Protein AF-A0A819Q611-F1 (afdb_monomer)

Solvent-accessible surface area (backbone atoms only — not comparable to full-atom values): 4409 Å² total; per-residue (Å²): 130,83,85,69,56,70,40,81,41,71,37,83,95,54,80,42,74,49,70,41,57,61,76,59,38,63,42,64,83,80,41,94,64,59,90,56,45,49,48,31,36,30,91,89,70,83,44,71,50,74,50,70,73,75,83,87,67,90,92,52,54,80,91,69,59,129

Secondary structure (DSSP, 8-state):
---PPEEEEEEGGGTEEEEEETTEEEGGGTS---TTEEEEEETTT--EEEEE--PPPTT--GGG--

Radius of gyration: 14.16 Å; Cα contacts (8 Å, |Δi|>4): 77; chains: 1; bounding box: 36×23×36 Å

Nearest PDB structures (foldseek):
  5yfg-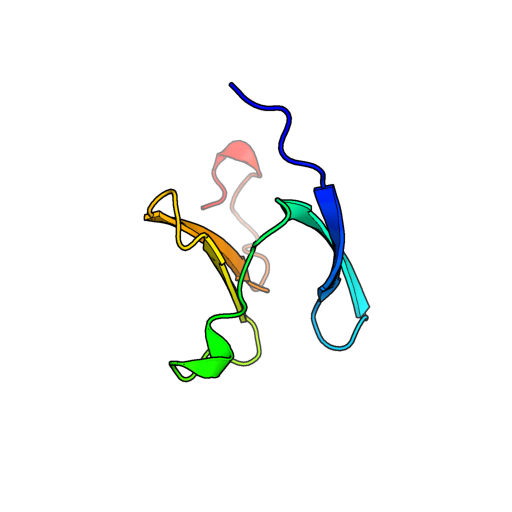assembly1_A  TM=8.324E-01  e=3.500E-04  Homo sapiens
  1eq6-assembly1_A  TM=8.590E-01  e=1.400E-03  Saccharomyces cerevisiae
  1jhs-assembly1_A  TM=8.519E-01  e=2.177E-03  Saccharomyces cerevisiae
  7ae7-assembly1_e  TM=5.775E-01  e=1.967E+00  Sedimentibacter hydroxybenzoicus
  2lnh-assembly1_B  TM=4.082E-01  e=5.393E+00  Homo sapiens

Sequence (66 aa):
LLDIPLIKRPLFGGAIQDFLPDGAIDAISIRLVPNNQEVFMHAESDQSIIVEILERVDEVSDENSI

pLDDT: mean 91.55, std 8.36, range [50.06, 97.75]

Structure (mmCIF, N/CA/C/O backbone):
data_AF-A0A819Q611-F1
#
_entry.id   AF-A0A819Q611-F1
#
loop_
_atom_site.group_PDB
_atom_site.id
_atom_site.type_symbol
_atom_site.label_atom_id
_atom_site.label_alt_id
_atom_site.label_comp_id
_atom_site.label_asym_id
_atom_site.label_entity_id
_atom_site.label_seq_id
_atom_site.pdbx_PDB_ins_code
_atom_site.Cartn_x
_atom_site.Cartn_y
_atom_site.Cartn_z
_atom_site.occupancy
_atom_site.B_iso_or_equiv
_atom_site.auth_seq_id
_atom_site.auth_comp_id
_atom_site.auth_asym_id
_atom_site.auth_atom_id
_atom_site.pdbx_PDB_model_num
ATOM 1 N N . LEU A 1 1 ? 2.678 7.895 22.478 1.00 50.06 1 LEU A N 1
ATOM 2 C CA . LEU A 1 1 ? 1.881 7.584 21.275 1.00 50.06 1 LEU A CA 1
ATOM 3 C C . LEU A 1 1 ? 1.350 6.181 21.482 1.00 50.06 1 LEU A C 1
ATOM 5 O O . LEU A 1 1 ? 2.126 5.362 21.947 1.00 50.06 1 LEU A O 1
ATOM 9 N N . LEU A 1 2 ? 0.055 5.942 21.283 1.00 59.25 2 LEU A N 1
ATOM 10 C CA . LEU A 1 2 ? -0.512 4.600 21.433 1.00 59.25 2 LEU A CA 1
ATOM 11 C C . LEU A 1 2 ? 0.184 3.650 20.451 1.00 59.25 2 LEU A C 1
ATOM 13 O O . LEU A 1 2 ? 0.347 4.006 19.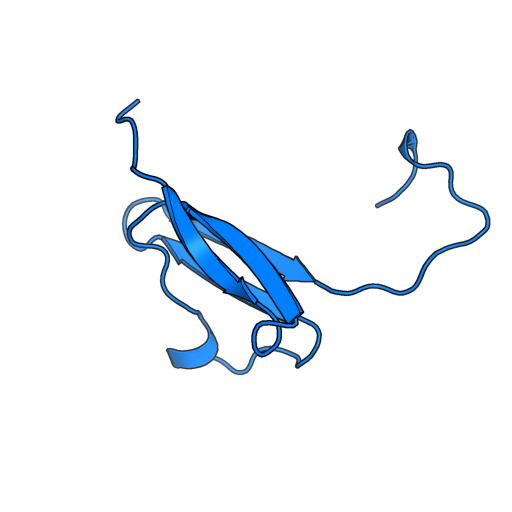285 1.00 59.25 2 LEU A O 1
ATOM 17 N N . ASP A 1 3 ? 0.598 2.480 20.932 1.00 79.75 3 ASP A N 1
ATOM 18 C CA . ASP A 1 3 ? 1.080 1.385 20.092 1.00 79.75 3 ASP A CA 1
ATOM 19 C C . ASP A 1 3 ? -0.113 0.856 19.285 1.00 79.75 3 ASP A C 1
ATOM 21 O O . ASP A 1 3 ? -0.816 -0.059 19.717 1.00 79.75 3 ASP A O 1
ATOM 25 N N . ILE A 1 4 ? -0.409 1.496 18.149 1.00 81.69 4 ILE A N 1
ATOM 26 C CA . ILE A 1 4 ? -1.445 1.024 17.229 1.00 81.69 4 ILE A CA 1
ATOM 27 C C . ILE A 1 4 ? -0.981 -0.342 16.706 1.00 81.69 4 ILE A C 1
ATOM 29 O O . ILE A 1 4 ? 0.117 -0.427 16.144 1.00 81.69 4 ILE A O 1
ATOM 33 N N . PRO A 1 5 ? -1.766 -1.418 16.897 1.00 92.25 5 PRO A N 1
ATOM 34 C CA . PRO A 1 5 ? -1.395 -2.734 16.406 1.00 92.25 5 PRO A CA 1
ATOM 35 C C . PRO A 1 5 ? -1.191 -2.710 14.895 1.00 92.25 5 PRO A C 1
ATOM 37 O O . PRO A 1 5 ? -1.890 -2.003 14.172 1.00 92.25 5 PRO A O 1
ATOM 40 N N . LEU A 1 6 ? -0.259 -3.522 14.411 1.00 94.19 6 LEU A N 1
ATOM 41 C CA . LEU A 1 6 ? -0.076 -3.718 12.983 1.00 94.19 6 LEU A CA 1
ATOM 42 C C . LEU A 1 6 ? -0.823 -4.970 12.523 1.00 94.19 6 LEU A C 1
ATOM 44 O O . LEU A 1 6 ? -0.647 -6.056 13.079 1.00 94.19 6 LEU A O 1
ATOM 48 N N . ILE A 1 7 ? -1.631 -4.824 11.478 1.00 95.19 7 ILE A N 1
ATOM 49 C CA . ILE A 1 7 ? -2.423 -5.890 10.876 1.00 95.19 7 ILE A CA 1
ATOM 50 C C . ILE A 1 7 ? -1.829 -6.262 9.524 1.00 95.19 7 ILE A C 1
ATOM 52 O O . ILE A 1 7 ? -1.571 -5.426 8.659 1.00 95.19 7 ILE A O 1
ATOM 56 N N . LYS A 1 8 ? -1.641 -7.564 9.339 1.00 96.75 8 LYS A N 1
ATOM 57 C CA . LYS A 1 8 ? -1.126 -8.156 8.112 1.00 96.75 8 LYS A CA 1
ATOM 58 C C . LYS A 1 8 ? -2.134 -7.999 6.969 1.00 96.75 8 LYS A C 1
ATOM 60 O O . LYS A 1 8 ? -3.269 -8.461 7.087 1.00 96.75 8 LYS A O 1
ATOM 65 N N . ARG A 1 9 ? -1.715 -7.405 5.852 1.00 96.31 9 ARG A N 1
ATOM 66 C CA . ARG A 1 9 ? -2.559 -7.092 4.694 1.00 96.31 9 ARG A CA 1
ATOM 67 C C . ARG A 1 9 ? -1.937 -7.641 3.398 1.00 96.31 9 ARG A C 1
ATOM 69 O O . ARG A 1 9 ? -0.763 -7.376 3.140 1.00 96.31 9 ARG A O 1
ATOM 76 N N . PRO A 1 10 ? -2.684 -8.414 2.584 1.00 97.25 10 PRO A N 1
ATOM 77 C CA . PRO A 1 10 ? -2.268 -8.732 1.221 1.00 97.25 10 PRO A CA 1
ATOM 78 C C . PRO A 1 10 ? -2.447 -7.507 0.318 1.00 97.25 10 PRO A C 1
ATOM 80 O O . PRO A 1 10 ? -3.490 -6.861 0.388 1.00 97.25 10 PRO A O 1
ATOM 83 N N . LEU A 1 11 ? -1.461 -7.246 -0.537 1.00 97.19 11 LEU A N 1
ATOM 84 C CA . LEU A 1 11 ? -1.473 -6.193 -1.551 1.00 97.19 11 LEU A CA 1
ATOM 85 C C . LEU A 1 11 ? -1.358 -6.821 -2.949 1.00 97.19 11 LEU A C 1
ATOM 87 O O . LEU A 1 11 ? -0.784 -7.903 -3.121 1.00 97.19 11 LEU A O 1
ATOM 91 N N . PHE A 1 12 ? -1.908 -6.150 -3.953 1.00 96.94 12 PHE A N 1
ATOM 92 C CA . PHE A 1 12 ? -1.887 -6.495 -5.374 1.00 96.94 12 PHE A CA 1
ATOM 93 C C . PHE A 1 12 ? -2.324 -7.941 -5.628 1.00 96.94 12 PHE A C 1
ATOM 95 O O . PHE A 1 12 ? -1.579 -8.772 -6.151 1.00 96.94 12 PHE A O 1
ATOM 102 N N . GLY A 1 13 ? -3.534 -8.278 -5.171 1.00 94.50 13 GLY A N 1
ATOM 103 C CA . GLY A 1 13 ? -4.081 -9.635 -5.285 1.00 94.50 13 GLY A CA 1
ATOM 104 C C . GLY A 1 13 ? -3.358 -10.681 -4.425 1.00 94.50 13 GLY A C 1
ATOM 105 O O . GLY A 1 13 ? -3.530 -11.877 -4.650 1.00 94.50 13 GLY A O 1
ATOM 106 N N . GLY A 1 14 ? -2.555 -10.247 -3.447 1.00 97.00 14 GLY A N 1
ATOM 107 C CA . GLY A 1 14 ? -1.793 -11.112 -2.545 1.00 97.00 14 GLY A CA 1
ATOM 108 C C . GLY A 1 14 ? -0.398 -11.487 -3.042 1.00 97.00 14 GLY A C 1
ATOM 109 O O . GLY A 1 14 ? 0.254 -12.319 -2.415 1.00 97.00 14 GLY A O 1
ATOM 110 N N . ALA A 1 15 ? 0.074 -10.886 -4.137 1.00 97.75 15 ALA A N 1
ATOM 111 C CA . ALA A 1 15 ? 1.451 -11.059 -4.600 1.00 97.75 15 ALA A CA 1
ATOM 112 C C . ALA A 1 15 ? 2.468 -10.393 -3.656 1.00 97.75 15 ALA A C 1
ATOM 114 O O . ALA A 1 15 ? 3.590 -10.877 -3.510 1.00 97.75 15 ALA A O 1
ATOM 115 N N . ILE A 1 16 ? 2.061 -9.301 -3.003 1.00 97.75 16 ILE A N 1
ATOM 116 C CA . ILE A 1 16 ? 2.829 -8.582 -1.985 1.00 97.75 16 ILE A CA 1
ATOM 117 C C . ILE A 1 16 ? 2.063 -8.660 -0.663 1.00 97.75 16 ILE A C 1
ATOM 119 O O . ILE A 1 16 ? 0.847 -8.854 -0.627 1.00 97.75 16 ILE A O 1
ATOM 123 N N . GLN A 1 17 ? 2.777 -8.545 0.450 1.00 96.94 17 GLN A N 1
ATOM 124 C CA . GLN A 1 17 ? 2.182 -8.579 1.772 1.00 96.94 17 GLN A CA 1
ATOM 125 C C . GLN A 1 17 ? 2.944 -7.655 2.708 1.00 96.94 17 GLN A C 1
ATOM 127 O O . GLN A 1 17 ? 4.169 -7.733 2.775 1.00 96.94 17 GLN A O 1
ATOM 132 N N . ASP A 1 18 ? 2.205 -6.854 3.464 1.00 96.06 18 ASP A N 1
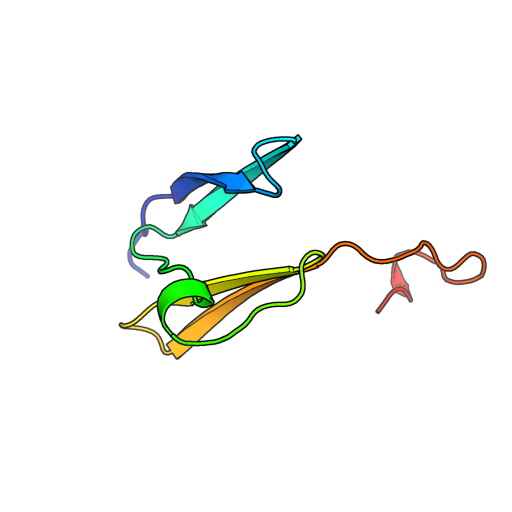ATOM 133 C CA . ASP A 1 18 ? 2.776 -5.911 4.419 1.00 96.06 18 ASP A CA 1
ATOM 134 C C . ASP A 1 18 ? 1.931 -5.832 5.700 1.00 96.06 18 ASP A C 1
ATOM 136 O O . ASP A 1 18 ? 0.905 -6.505 5.838 1.00 96.06 18 ASP A O 1
ATOM 140 N N . PHE A 1 19 ? 2.383 -5.043 6.662 1.00 96.06 19 PHE A N 1
ATOM 141 C CA . PHE A 1 19 ? 1.731 -4.762 7.926 1.00 96.06 19 PHE A CA 1
ATOM 142 C C . PHE A 1 19 ? 1.299 -3.297 7.959 1.00 96.06 19 PHE A C 1
ATOM 144 O O . PHE A 1 19 ? 2.132 -2.397 7.962 1.00 96.06 19 PHE A O 1
ATOM 151 N N . LEU A 1 20 ? -0.009 -3.055 8.015 1.00 94.12 20 LEU A N 1
ATOM 152 C CA . LE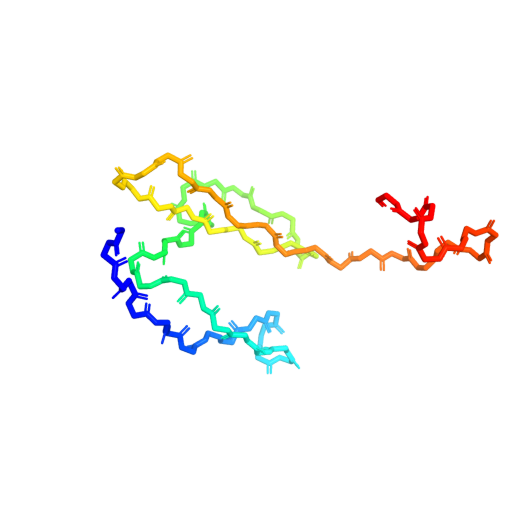U A 1 20 ? -0.568 -1.706 8.098 1.00 94.12 20 LEU A CA 1
ATOM 153 C C . LEU A 1 20 ? -1.077 -1.425 9.515 1.00 94.12 20 LEU A C 1
ATOM 155 O O . LEU A 1 20 ? -1.496 -2.366 10.192 1.00 94.12 20 LEU A O 1
ATOM 159 N N . PRO A 1 21 ? -1.088 -0.159 9.966 1.00 93.19 21 PRO A N 1
ATOM 160 C CA . PRO A 1 21 ? -1.772 0.218 11.196 1.00 93.19 21 PRO A CA 1
ATOM 161 C C . PRO A 1 21 ? -3.218 -0.281 11.196 1.00 93.19 21 PRO A C 1
ATOM 163 O O . PRO A 1 21 ? -3.916 -0.204 10.178 1.00 93.19 21 PRO A O 1
ATOM 166 N N . ASP A 1 22 ? -3.660 -0.805 12.335 1.00 92.31 22 ASP A N 1
ATOM 167 C CA . ASP A 1 22 ? -5.057 -1.163 12.531 1.00 92.31 22 ASP A CA 1
ATOM 168 C C . ASP A 1 22 ? -5.966 0.045 12.262 1.00 92.31 22 ASP A C 1
ATOM 170 O O . ASP A 1 22 ? -5.569 1.196 12.441 1.00 92.31 22 ASP A O 1
ATOM 174 N N . GLY A 1 23 ? -7.173 -0.214 11.762 1.00 91.44 23 GLY A N 1
ATOM 175 C CA . GLY A 1 23 ? -8.100 0.845 11.352 1.00 91.44 23 GLY A CA 1
ATOM 176 C C . GLY A 1 23 ? -7.799 1.499 9.996 1.00 91.44 23 GLY A C 1
ATOM 177 O O . GLY A 1 23 ? -8.555 2.373 9.576 1.00 91.44 23 GLY A O 1
ATOM 178 N N . ALA A 1 24 ? -6.759 1.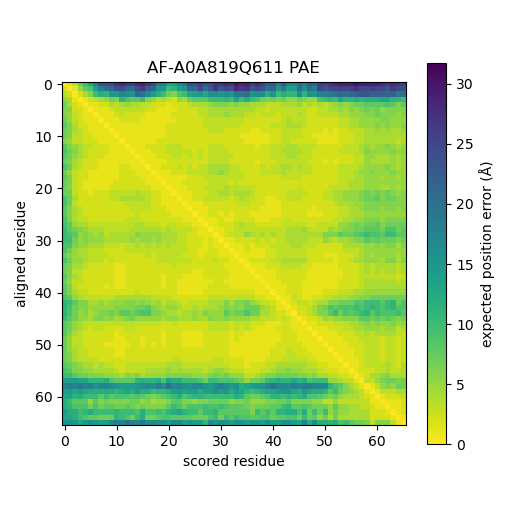075 9.267 1.00 93.75 24 ALA A N 1
ATOM 179 C CA . ALA A 1 24 ? -6.531 1.508 7.887 1.00 93.75 24 ALA A CA 1
ATOM 180 C C . ALA A 1 24 ? -7.665 1.035 6.946 1.00 93.75 24 ALA A C 1
ATOM 182 O O . ALA A 1 24 ? -7.901 -0.168 6.774 1.00 93.75 24 ALA A O 1
ATOM 183 N N . ILE A 1 25 ? -8.355 1.993 6.321 1.00 94.25 25 ILE A N 1
ATOM 184 C CA . ILE A 1 25 ? -9.488 1.791 5.408 1.00 94.25 25 ILE A CA 1
ATOM 185 C C . ILE A 1 25 ? -9.010 1.933 3.965 1.00 94.25 25 ILE A C 1
ATOM 187 O O . ILE A 1 25 ? -8.337 2.903 3.628 1.00 94.25 25 ILE A O 1
ATOM 191 N N . ASP A 1 26 ? -9.401 0.997 3.104 1.00 95.31 26 ASP A N 1
ATOM 192 C CA . ASP A 1 26 ? -9.106 1.054 1.672 1.00 95.31 26 ASP A CA 1
ATOM 193 C C . ASP A 1 26 ? -9.928 2.156 0.976 1.00 95.31 26 ASP A C 1
ATOM 195 O O . ASP A 1 26 ? -11.169 2.173 1.017 1.00 95.31 26 ASP A O 1
ATOM 199 N N . ALA A 1 27 ? -9.228 3.082 0.320 1.00 95.75 27 ALA A N 1
ATOM 200 C CA . ALA A 1 27 ? -9.819 4.213 -0.379 1.00 95.75 27 ALA A CA 1
ATOM 201 C C . ALA A 1 27 ? -10.570 3.813 -1.659 1.00 95.75 27 ALA A C 1
ATOM 203 O O . ALA A 1 27 ? -11.357 4.619 -2.163 1.00 95.75 27 ALA A O 1
ATOM 204 N N . ILE A 1 28 ? -10.403 2.584 -2.164 1.00 93.75 28 ILE A N 1
ATOM 205 C CA . ILE A 1 28 ? -11.162 2.086 -3.321 1.00 93.75 28 ILE A CA 1
ATOM 206 C C . ILE A 1 28 ? -12.678 2.108 -3.077 1.00 93.75 28 ILE A C 1
ATOM 208 O O . ILE A 1 28 ? -13.472 2.227 -4.008 1.00 93.75 28 ILE A O 1
ATOM 212 N N . SER A 1 29 ? -13.088 2.040 -1.807 1.00 91.38 29 SER A N 1
ATOM 213 C CA . SER A 1 29 ? -14.491 2.110 -1.391 1.00 91.38 29 SER A CA 1
ATOM 214 C C . SER A 1 29 ? -15.150 3.470 -1.658 1.00 91.38 29 SER A C 1
ATOM 216 O O . SER A 1 29 ? -16.377 3.550 -1.706 1.00 91.38 29 SER A O 1
ATOM 218 N N . ILE A 1 30 ? -14.358 4.532 -1.846 1.00 91.75 30 ILE A N 1
ATOM 219 C CA . ILE A 1 30 ? -14.850 5.912 -1.972 1.00 91.75 30 ILE A CA 1
ATOM 220 C C . ILE A 1 30 ? -14.378 6.626 -3.243 1.00 91.75 30 ILE A C 1
ATOM 222 O O . ILE A 1 30 ? -14.973 7.631 -3.633 1.00 91.75 30 ILE A O 1
ATOM 226 N N . ARG A 1 31 ? -13.317 6.138 -3.897 1.00 92.94 31 ARG A N 1
ATOM 227 C CA . ARG A 1 31 ? -12.801 6.692 -5.153 1.00 92.94 31 ARG A CA 1
ATOM 228 C C . ARG A 1 31 ? -12.155 5.609 -6.010 1.00 92.94 31 ARG A C 1
ATOM 230 O O . ARG A 1 31 ? -11.688 4.599 -5.501 1.00 92.94 31 ARG A O 1
ATOM 237 N N . LEU A 1 32 ? -12.054 5.866 -7.310 1.00 96.56 32 LEU A N 1
ATOM 238 C CA . LEU A 1 32 ? -11.246 5.031 -8.197 1.00 96.56 32 LEU A CA 1
ATOM 239 C C . LEU A 1 32 ? -9.756 5.202 -7.867 1.00 96.56 32 LEU A C 1
ATOM 241 O O . LEU A 1 32 ? -9.272 6.329 -7.735 1.00 96.56 32 LEU A O 1
ATOM 245 N N . VAL A 1 33 ? -9.046 4.079 -7.762 1.00 96.44 33 VAL A N 1
ATOM 246 C CA . VAL A 1 33 ? -7.598 4.000 -7.532 1.00 96.44 33 VAL A CA 1
ATOM 247 C C . VAL A 1 33 ? -6.963 3.304 -8.746 1.00 96.44 33 VAL A C 1
ATOM 249 O O . VAL A 1 33 ? -7.536 2.325 -9.229 1.00 96.44 33 VAL A O 1
ATOM 252 N N . PRO A 1 34 ? -5.842 3.809 -9.297 1.00 96.94 34 PRO A N 1
ATOM 253 C CA . PRO A 1 34 ? -5.122 3.134 -10.376 1.00 96.94 34 PRO A CA 1
ATOM 254 C C . PRO A 1 34 ? -4.715 1.705 -9.998 1.00 96.94 34 PRO A C 1
ATOM 256 O O . PRO A 1 34 ? -4.369 1.442 -8.855 1.00 96.94 34 PRO A O 1
ATOM 259 N N . ASN A 1 35 ? -4.694 0.784 -10.962 1.00 95.06 35 ASN A N 1
ATOM 260 C CA . ASN A 1 35 ? -4.424 -0.636 -10.687 1.00 95.06 35 ASN A CA 1
ATOM 261 C C . ASN A 1 35 ? -3.017 -0.917 -10.128 1.00 95.06 35 ASN A C 1
ATOM 263 O O . ASN A 1 35 ? -2.803 -1.956 -9.511 1.00 95.06 35 ASN A O 1
ATOM 267 N N . ASN A 1 36 ? -2.048 -0.035 -10.389 1.00 97.31 36 ASN A N 1
ATOM 268 C CA . ASN A 1 36 ? -0.688 -0.128 -9.858 1.00 97.31 36 ASN A CA 1
ATOM 269 C C . ASN A 1 36 ? -0.552 0.517 -8.468 1.00 97.31 36 ASN A C 1
ATOM 271 O O . ASN A 1 36 ? 0.559 0.569 -7.946 1.00 97.31 36 ASN A O 1
ATOM 275 N N . GLN A 1 37 ? -1.652 1.003 -7.883 1.00 97.69 37 GLN A N 1
ATOM 276 C CA . GLN A 1 37 ? -1.691 1.643 -6.575 1.00 97.69 37 GLN A C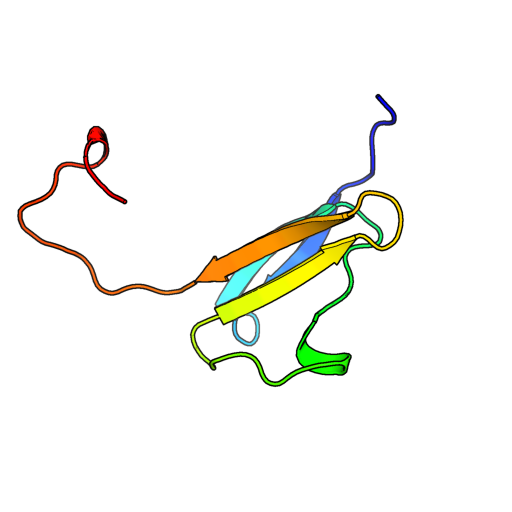A 1
ATOM 277 C C . GLN A 1 37 ? -2.647 0.924 -5.620 1.00 97.69 37 GLN A C 1
ATOM 279 O O . GLN A 1 37 ? -3.724 0.473 -6.006 1.00 97.69 37 GLN A O 1
ATOM 284 N N . GLU A 1 38 ? -2.289 0.921 -4.341 1.00 97.75 38 GLU A N 1
ATOM 285 C CA . GLU A 1 38 ? -3.203 0.662 -3.232 1.00 97.75 38 GLU A CA 1
ATOM 286 C C . GLU A 1 38 ? -3.130 1.821 -2.241 1.00 97.75 38 GLU A C 1
ATOM 288 O O . GLU A 1 38 ? -2.047 2.279 -1.874 1.00 97.75 38 GLU A O 1
ATOM 293 N N . VAL A 1 39 ? -4.293 2.336 -1.841 1.00 97.00 39 VAL A N 1
ATOM 294 C CA . VAL A 1 39 ? -4.403 3.570 -1.056 1.00 97.00 39 VAL A CA 1
ATOM 295 C C . VAL A 1 39 ? -5.226 3.293 0.190 1.00 97.00 39 VAL A C 1
ATOM 297 O O . VAL A 1 39 ? -6.395 2.926 0.099 1.00 97.00 39 VAL A O 1
ATOM 300 N N . PHE A 1 40 ? -4.633 3.539 1.352 1.00 96.12 40 PHE A N 1
ATOM 301 C CA . PHE A 1 40 ? -5.258 3.363 2.654 1.00 96.12 40 PHE A CA 1
ATOM 302 C C . PHE A 1 40 ? -5.312 4.685 3.413 1.00 96.12 40 PHE A C 1
ATOM 304 O O . PHE A 1 40 ? -4.395 5.501 3.332 1.00 96.12 40 PHE A O 1
ATOM 311 N N . MET A 1 41 ? -6.377 4.897 4.177 1.00 94.94 41 MET A N 1
ATOM 312 C CA . MET A 1 41 ? -6.587 6.101 4.979 1.00 94.94 41 MET A CA 1
ATOM 313 C C . MET A 1 41 ? -6.982 5.724 6.402 1.00 94.94 41 MET A C 1
ATOM 315 O O . MET A 1 41 ? -7.696 4.743 6.610 1.00 94.94 41 MET A O 1
ATOM 319 N N . HIS A 1 42 ? -6.563 6.525 7.375 1.00 93.00 42 HIS A N 1
ATOM 320 C CA . HIS A 1 42 ? -6.956 6.363 8.766 1.00 93.00 42 HIS A CA 1
ATOM 321 C C . HIS A 1 42 ? -7.946 7.463 9.159 1.00 93.00 42 HIS A C 1
ATOM 323 O O . HIS A 1 42 ? -7.608 8.647 9.158 1.00 93.00 42 HIS A O 1
ATOM 329 N N . ALA A 1 43 ? -9.175 7.073 9.501 1.00 85.69 43 ALA A N 1
ATOM 330 C CA . ALA A 1 43 ? -10.275 8.014 9.725 1.00 85.69 43 ALA A CA 1
ATOM 331 C C . ALA A 1 43 ? -10.062 8.954 10.925 1.00 85.69 43 ALA A C 1
ATOM 333 O O . ALA A 1 43 ? -10.662 10.022 10.975 1.00 85.69 43 ALA A O 1
ATOM 334 N N . GLU A 1 44 ? -9.233 8.560 11.896 1.00 86.38 44 GLU A N 1
ATOM 335 C CA . GLU A 1 44 ? -9.048 9.323 13.138 1.00 86.38 44 GLU A CA 1
ATOM 336 C C . GLU A 1 44 ? -7.841 10.269 13.117 1.00 86.38 44 GLU A C 1
ATOM 338 O O . GLU A 1 44 ? -7.741 11.138 13.980 1.00 86.38 44 GLU A O 1
ATOM 343 N N . SER A 1 45 ? -6.898 10.090 12.184 1.00 86.56 45 SER A N 1
ATOM 344 C CA . SER A 1 45 ? -5.598 10.783 12.227 1.00 86.56 45 SER A CA 1
ATOM 345 C C . SER A 1 45 ? -5.262 11.582 10.968 1.00 86.56 45 SER A C 1
ATOM 347 O O . SER A 1 45 ? -4.148 12.094 10.879 1.00 86.56 45 SER A O 1
ATOM 349 N N . ASP A 1 46 ? -6.183 11.682 10.002 1.00 87.31 46 ASP A N 1
ATOM 350 C CA . ASP A 1 46 ? -5.959 12.278 8.670 1.00 87.31 46 ASP A CA 1
ATOM 351 C C . ASP A 1 46 ? -4.721 11.714 7.932 1.00 87.31 46 ASP A C 1
ATOM 353 O O . ASP A 1 46 ? -4.235 12.283 6.953 1.00 87.31 46 ASP A O 1
ATOM 357 N N . GLN A 1 47 ? -4.192 10.572 8.382 1.00 92.50 47 GLN A N 1
ATOM 358 C CA . GLN A 1 47 ? -3.033 9.918 7.783 1.00 92.50 47 GLN A CA 1
ATOM 359 C C . GLN A 1 47 ? -3.459 9.007 6.637 1.00 92.50 47 GLN A C 1
ATOM 361 O O . GLN A 1 47 ? -4.526 8.388 6.661 1.00 92.50 47 GLN A O 1
ATOM 366 N N . SER A 1 48 ? -2.583 8.882 5.643 1.00 94.38 48 SER A N 1
ATOM 367 C CA . SER A 1 48 ? -2.758 7.953 4.532 1.00 94.38 48 SER A CA 1
ATOM 368 C C . SER A 1 48 ? -1.460 7.227 4.206 1.00 94.38 48 SER A C 1
ATOM 370 O O . SER A 1 48 ? -0.366 7.712 4.491 1.00 94.38 48 SER A O 1
ATOM 372 N N . ILE A 1 49 ? -1.612 6.038 3.632 1.00 95.50 49 ILE A N 1
ATOM 373 C CA . ILE A 1 49 ? -0.534 5.183 3.148 1.00 95.50 49 ILE A CA 1
ATOM 374 C C . ILE A 1 49 ? -0.860 4.863 1.696 1.00 95.50 49 ILE A C 1
ATOM 376 O O . ILE A 1 49 ? -1.966 4.417 1.392 1.00 95.50 49 ILE A O 1
ATOM 380 N N . ILE A 1 50 ? 0.094 5.097 0.803 1.00 96.56 50 ILE A N 1
ATOM 381 C CA . ILE A 1 50 ? -0.030 4.780 -0.618 1.00 96.56 50 ILE A CA 1
ATOM 382 C C . ILE A 1 50 ? 1.122 3.853 -0.965 1.00 96.56 50 ILE A C 1
ATOM 384 O O . ILE A 1 50 ? 2.277 4.180 -0.701 1.00 96.56 50 ILE A O 1
ATOM 388 N N . VAL A 1 51 ? 0.798 2.706 -1.549 1.00 96.94 51 VAL A N 1
ATOM 389 C CA . VAL A 1 51 ? 1.778 1.780 -2.112 1.00 96.94 51 VAL A CA 1
ATOM 390 C C . VAL A 1 51 ? 1.605 1.806 -3.620 1.00 96.94 51 VAL A C 1
ATOM 392 O O . VAL A 1 51 ? 0.507 1.560 -4.113 1.00 96.94 51 VAL A O 1
ATOM 395 N N . GLU A 1 52 ? 2.674 2.113 -4.349 1.00 97.38 52 GLU A N 1
ATOM 396 C CA . GLU A 1 52 ? 2.653 2.227 -5.805 1.00 97.38 52 GLU A CA 1
ATOM 397 C C . GLU A 1 52 ? 3.773 1.404 -6.441 1.00 97.38 52 GLU A C 1
ATOM 399 O O . GLU A 1 52 ? 4.926 1.459 -6.017 1.00 97.38 52 GLU A O 1
ATOM 404 N N . ILE A 1 53 ? 3.423 0.644 -7.478 1.00 96.88 53 ILE A N 1
ATOM 405 C CA . ILE A 1 53 ? 4.387 -0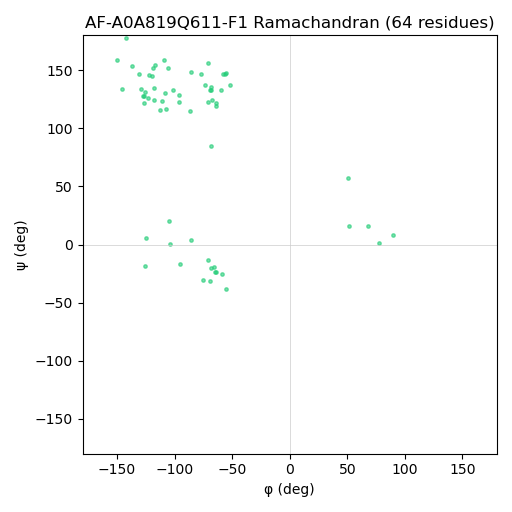.054 -8.326 1.00 96.88 53 ILE A CA 1
ATOM 406 C C . ILE A 1 53 ? 4.830 0.908 -9.429 1.00 96.88 53 ILE A C 1
ATOM 408 O O . ILE A 1 53 ? 4.027 1.296 -10.285 1.00 96.88 53 ILE A O 1
ATOM 412 N N . LEU A 1 54 ? 6.115 1.260 -9.400 1.00 94.69 54 LEU A N 1
ATOM 413 C CA . LEU A 1 54 ? 6.783 2.120 -10.374 1.00 94.69 54 LEU A CA 1
ATOM 414 C C . LEU A 1 54 ? 7.755 1.316 -11.246 1.00 94.69 54 LEU A C 1
ATOM 416 O O . LEU A 1 54 ? 8.223 0.239 -10.869 1.00 94.69 54 LEU A O 1
ATOM 420 N N . GLU A 1 55 ? 8.081 1.863 -12.414 1.00 93.69 55 GLU A N 1
ATOM 421 C CA . GLU A 1 55 ? 9.184 1.366 -13.237 1.00 93.69 55 GLU A CA 1
ATOM 422 C C . GLU A 1 55 ? 10.530 1.829 -12.666 1.00 93.69 55 GLU A C 1
ATOM 424 O O . GLU A 1 55 ? 10.650 2.919 -12.104 1.00 93.69 55 GLU A O 1
ATOM 429 N N . ARG A 1 56 ? 11.567 0.999 -12.820 1.00 90.56 56 ARG A N 1
ATOM 430 C CA . ARG A 1 56 ? 12.920 1.343 -12.376 1.00 90.56 56 ARG A CA 1
ATOM 431 C C . ARG A 1 56 ? 13.492 2.466 -13.243 1.00 90.56 56 ARG A C 1
ATOM 433 O O . ARG A 1 56 ? 13.488 2.357 -14.465 1.00 90.56 56 ARG A O 1
ATOM 440 N N . VAL A 1 57 ? 14.077 3.480 -12.608 1.00 90.69 57 VAL A N 1
ATOM 441 C CA . VAL A 1 57 ? 14.875 4.508 -13.291 1.00 90.69 57 VAL A CA 1
ATOM 442 C C . VAL A 1 57 ? 16.355 4.136 -13.208 1.00 90.69 57 VAL A C 1
ATOM 444 O O . VAL A 1 57 ? 16.887 3.921 -12.122 1.00 90.69 57 VAL A O 1
ATOM 447 N N . ASP A 1 58 ? 17.020 4.016 -14.358 1.00 84.81 58 ASP A N 1
ATOM 448 C CA . ASP A 1 58 ? 18.343 3.383 -14.424 1.00 84.81 58 ASP A CA 1
ATOM 449 C C . ASP A 1 58 ? 19.502 4.243 -13.903 1.00 84.81 58 ASP A C 1
ATOM 451 O O . ASP A 1 58 ? 20.473 3.697 -13.377 1.00 84.81 58 ASP A O 1
ATOM 455 N N . GLU A 1 59 ? 19.403 5.566 -14.026 1.00 86.38 59 GLU A N 1
ATOM 456 C CA . GLU A 1 59 ? 20.502 6.509 -13.761 1.00 86.38 59 GLU A CA 1
ATOM 457 C C . GLU A 1 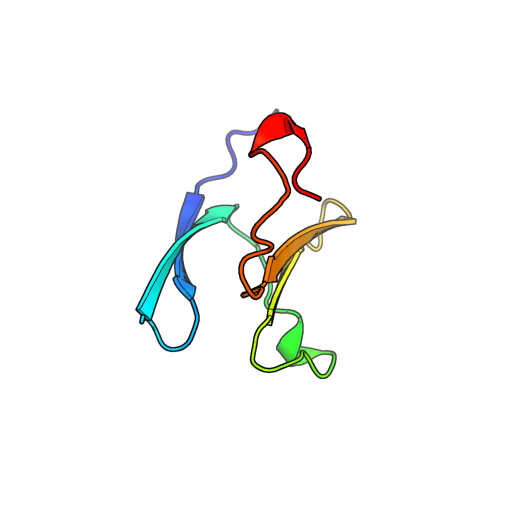59 ? 20.351 7.278 -12.441 1.00 86.38 59 GLU A C 1
ATOM 459 O O . GLU A 1 59 ? 20.957 8.331 -12.247 1.00 86.38 59 GLU A O 1
ATOM 464 N N . VAL A 1 60 ? 19.539 6.764 -11.520 1.00 88.12 60 VAL A N 1
ATOM 465 C CA . VAL A 1 60 ? 19.296 7.387 -10.219 1.00 88.12 60 VAL A CA 1
ATOM 466 C C . VAL A 1 60 ? 19.783 6.433 -9.136 1.00 88.12 60 VAL A C 1
ATOM 468 O O . VAL A 1 60 ? 19.409 5.262 -9.115 1.00 88.12 60 VAL A O 1
ATOM 471 N N . SER A 1 61 ? 20.679 6.910 -8.272 1.00 88.00 61 SER A N 1
ATOM 472 C CA . SER A 1 61 ? 21.088 6.148 -7.093 1.00 88.00 61 SER A CA 1
ATOM 473 C C . SER A 1 61 ? 19.955 6.098 -6.072 1.00 88.00 61 SER A C 1
ATOM 475 O O . SER A 1 61 ? 19.097 6.978 -6.066 1.00 88.00 61 SER A O 1
ATOM 477 N N . ASP A 1 62 ? 19.954 5.096 -5.193 1.00 86.75 62 ASP A N 1
ATOM 478 C CA . ASP A 1 62 ? 18.877 4.903 -4.214 1.00 86.75 62 ASP A CA 1
ATOM 479 C C . ASP A 1 62 ? 18.647 6.158 -3.354 1.00 86.75 62 ASP A C 1
ATOM 481 O O . ASP A 1 62 ? 17.505 6.527 -3.095 1.00 86.75 62 ASP A O 1
ATOM 485 N N . GLU A 1 63 ? 19.713 6.868 -2.965 1.00 89.50 63 GLU A N 1
ATOM 486 C CA . GLU A 1 63 ? 19.606 8.111 -2.192 1.00 89.50 63 GLU A CA 1
ATOM 487 C C . GLU A 1 63 ? 19.001 9.289 -2.969 1.00 89.50 63 GLU A C 1
ATOM 489 O O . GLU A 1 63 ? 18.525 10.244 -2.358 1.00 89.50 63 GLU A O 1
ATOM 494 N N . ASN A 1 64 ? 19.030 9.227 -4.301 1.00 86.94 64 ASN A N 1
ATOM 495 C CA . ASN A 1 64 ? 18.458 10.231 -5.191 1.00 86.94 64 ASN A CA 1
ATOM 496 C C . ASN A 1 64 ? 17.129 9.765 -5.814 1.00 86.94 64 ASN A C 1
ATOM 498 O O . ASN A 1 64 ? 16.552 10.505 -6.614 1.00 86.94 64 ASN A O 1
ATOM 502 N N . SER A 1 65 ? 16.655 8.559 -5.477 1.00 85.12 65 SER A N 1
ATOM 503 C CA . SER A 1 65 ? 15.368 8.039 -5.935 1.00 85.12 65 SER A CA 1
ATOM 504 C C . SER A 1 65 ? 14.235 8.833 -5.291 1.00 85.12 65 SER A C 1
ATOM 506 O O . SER A 1 65 ? 14.262 9.105 -4.090 1.00 85.12 65 SER A O 1
ATOM 508 N N . ILE A 1 66 ? 13.240 9.195 -6.099 1.00 69.50 66 ILE A N 1
ATOM 509 C CA . ILE A 1 66 ? 12.046 9.949 -5.693 1.00 69.50 66 ILE A CA 1
ATOM 510 C C . ILE A 1 66 ? 10.775 9.179 -6.011 1.00 69.50 66 ILE A C 1
ATOM 512 O O . ILE 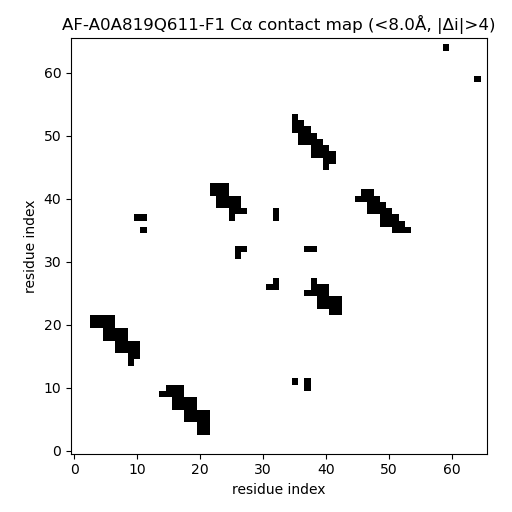A 1 66 ? 10.785 8.437 -7.019 1.00 69.50 66 ILE A O 1
#

Mean predicted aligned error: 4.69 Å

Foldseek 3Di:
DDPQDWDWDAPLVNPDIDTDGPQWDWCVVPDDDDSQKTKTAHPPPRDIDIDGDDDDDDPADPVRDD